Protein AF-A0A822GVI0-F1 (afdb_monomer)

Solvent-accessible surface area (backbone atoms only — not comparable to full-atom values): 3661 Å² total; per-residue (Å²): 134,82,64,52,67,49,75,49,62,93,44,101,54,33,42,37,37,43,31,46,42,98,52,36,36,38,40,38,40,36,36,59,86,73,32,34,37,38,39,39,36,35,38,71,86,42,87,89,46,69,51,69,51,77,35,44,28,43,91,86,79,66,46,76,99

Secondary structure (DSSP, 8-state):
---EEEEE-SSSSEEEEEEE-SSEEEEEEEETTTTEEEEEEEETTSTT-EEEEEEEB-TTT--B-

Foldseek 3Di:
DDWDWDWDDPDPQWIWIWTDDPFKIWIWTGHNVQQKTKIWIDGNVDPPDIDIDIWTQDPVPRDTD

Structure (mmCIF, N/CA/C/O backbone):
data_AF-A0A822GVI0-F1
#
_entry.id   AF-A0A822GVI0-F1
#
loop_
_atom_site.group_PDB
_atom_site.id
_atom_site.type_symbol
_atom_site.label_atom_id
_atom_site.label_alt_id
_atom_site.label_comp_id
_atom_site.label_asym_id
_atom_site.label_entity_id
_atom_site.label_seq_id
_atom_site.pdbx_PDB_ins_code
_atom_site.Cartn_x
_atom_site.Cartn_y
_atom_site.Cartn_z
_atom_site.occupancy
_atom_site.B_iso_or_equiv
_atom_site.auth_seq_id
_atom_site.auth_comp_id
_atom_site.auth_asym_id
_atom_site.auth_atom_id
_atom_site.pdbx_PDB_model_num
ATOM 1 N N . LYS A 1 1 ? 2.389 3.503 20.398 1.00 59.16 1 LYS A N 1
ATOM 2 C CA . LYS A 1 1 ? 1.613 2.285 20.070 1.00 59.16 1 LYS A CA 1
ATOM 3 C C . LYS A 1 1 ? 2.348 1.571 18.960 1.00 59.16 1 LYS A C 1
ATOM 5 O O . LYS A 1 1 ? 2.696 2.232 17.990 1.00 59.16 1 LYS A O 1
ATOM 10 N N . THR A 1 2 ? 2.656 0.298 19.151 1.00 65.75 2 THR A N 1
ATOM 11 C CA . THR A 1 2 ? 3.402 -0.500 18.176 1.00 65.75 2 THR A CA 1
ATOM 12 C C . THR A 1 2 ? 2.421 -0.984 17.115 1.00 65.75 2 THR A C 1
ATOM 14 O O . THR A 1 2 ? 1.399 -1.565 17.468 1.00 65.75 2 THR A O 1
ATOM 17 N N . TYR A 1 3 ? 2.688 -0.692 15.847 1.00 73.56 3 TYR A N 1
ATOM 18 C CA . TYR A 1 3 ? 1.962 -1.303 14.736 1.00 73.56 3 TYR A CA 1
ATOM 19 C C . TYR A 1 3 ? 2.547 -2.694 14.497 1.00 73.56 3 TYR A C 1
ATOM 21 O O . TYR A 1 3 ? 3.770 -2.842 14.481 1.00 73.56 3 TYR A O 1
ATOM 29 N N . GLN A 1 4 ? 1.692 -3.702 14.342 1.00 85.62 4 GLN A N 1
ATOM 30 C CA . GLN A 1 4 ? 2.119 -5.011 13.855 1.00 85.62 4 GLN A CA 1
ATOM 31 C C . GLN A 1 4 ? 2.017 -4.985 12.337 1.00 85.62 4 GLN A C 1
ATOM 33 O O . GLN A 1 4 ? 0.924 -4.824 11.804 1.00 85.62 4 GLN A O 1
ATOM 38 N N . CYS A 1 5 ? 3.162 -5.060 11.664 1.00 88.56 5 CYS A N 1
ATOM 39 C CA . CYS A 1 5 ? 3.236 -4.986 10.213 1.00 88.56 5 CYS A CA 1
ATOM 40 C C . CYS A 1 5 ? 3.579 -6.352 9.633 1.00 88.56 5 CYS A C 1
ATOM 42 O O . CYS A 1 5 ? 4.601 -6.939 9.989 1.00 88.56 5 CYS A O 1
ATOM 44 N N . GLU A 1 6 ? 2.746 -6.813 8.712 1.00 88.88 6 GLU A N 1
ATOM 45 C CA . GLU A 1 6 ? 3.020 -7.943 7.839 1.00 88.88 6 GLU A CA 1
ATOM 46 C C . GLU A 1 6 ? 3.506 -7.398 6.500 1.00 88.88 6 GLU A C 1
ATOM 48 O O . GLU A 1 6 ? 2.909 -6.481 5.932 1.00 88.88 6 GLU A O 1
ATOM 53 N N . VAL A 1 7 ? 4.632 -7.926 6.028 1.00 86.56 7 VAL A N 1
ATOM 54 C CA . VAL A 1 7 ? 5.198 -7.577 4.726 1.00 86.56 7 VAL A CA 1
ATOM 55 C C . VAL A 1 7 ? 5.091 -8.810 3.852 1.00 86.56 7 VAL A C 1
ATOM 57 O O . VAL A 1 7 ? 5.714 -9.828 4.151 1.00 86.56 7 VAL A O 1
ATOM 60 N N . ASP A 1 8 ? 4.317 -8.696 2.784 1.00 87.31 8 ASP A N 1
ATOM 61 C CA . ASP A 1 8 ? 4.261 -9.676 1.714 1.00 87.31 8 ASP A CA 1
ATOM 62 C C . ASP A 1 8 ? 5.079 -9.167 0.526 1.00 87.31 8 ASP A C 1
ATOM 64 O O . ASP A 1 8 ? 5.005 -7.999 0.136 1.00 87.31 8 ASP A O 1
ATOM 68 N N . ARG A 1 9 ? 5.922 -10.036 -0.020 1.00 84.38 9 ARG A N 1
ATOM 69 C CA . ARG A 1 9 ? 6.804 -9.709 -1.138 1.00 84.38 9 ARG A CA 1
ATOM 70 C C . ARG A 1 9 ? 6.856 -10.907 -2.080 1.00 84.38 9 ARG A C 1
ATOM 72 O O . ARG A 1 9 ? 7.810 -11.688 -1.997 1.00 84.38 9 ARG A O 1
ATOM 79 N N . PRO A 1 10 ? 5.842 -11.072 -2.944 1.00 78.69 10 PRO A N 1
ATOM 80 C CA . PRO A 1 10 ? 5.780 -12.210 -3.852 1.00 78.69 10 PRO A CA 1
ATOM 81 C C . PRO A 1 10 ? 6.951 -12.206 -4.844 1.00 78.69 10 PRO A C 1
ATOM 83 O O . PRO A 1 10 ? 7.440 -13.274 -5.212 1.00 78.69 10 PRO A O 1
ATOM 86 N N . ASP A 1 11 ? 7.465 -11.028 -5.222 1.00 81.94 11 ASP A N 1
ATOM 87 C CA . ASP A 1 11 ? 8.652 -10.897 -6.066 1.00 81.94 11 ASP A CA 1
ATOM 88 C C . ASP A 1 11 ? 9.415 -9.563 -5.829 1.00 81.94 11 ASP A C 1
ATOM 90 O O . ASP A 1 11 ? 9.042 -8.741 -4.990 1.00 81.94 11 ASP A O 1
ATOM 94 N N . PRO A 1 12 ? 10.561 -9.308 -6.491 1.00 75.25 12 PRO A N 1
ATOM 95 C CA . PRO A 1 12 ? 11.319 -8.072 -6.284 1.00 75.25 12 PRO A CA 1
ATOM 96 C C . PRO A 1 12 ? 10.614 -6.788 -6.748 1.00 75.25 12 PRO A C 1
ATOM 98 O O . PRO A 1 12 ? 11.024 -5.700 -6.321 1.00 75.25 12 PRO A O 1
ATOM 101 N N . THR A 1 13 ? 9.628 -6.917 -7.635 1.00 77.88 13 THR A N 1
ATOM 102 C CA . THR A 1 13 ? 8.870 -5.849 -8.296 1.00 77.88 13 THR A CA 1
ATOM 103 C C . THR A 1 13 ? 7.535 -5.538 -7.628 1.00 77.88 13 THR A C 1
ATOM 105 O O . THR A 1 13 ? 7.036 -4.433 -7.824 1.00 77.88 13 THR A O 1
ATOM 108 N N . ASP A 1 14 ? 7.021 -6.439 -6.800 1.00 82.56 14 ASP A N 1
ATOM 109 C CA . ASP A 1 14 ? 5.772 -6.284 -6.062 1.00 82.56 14 ASP A CA 1
ATOM 110 C C . ASP A 1 14 ? 6.003 -6.416 -4.550 1.00 82.56 14 ASP A C 1
ATOM 112 O O . ASP A 1 14 ? 6.729 -7.299 -4.083 1.00 82.56 14 ASP A O 1
ATOM 116 N N . PHE A 1 15 ? 5.419 -5.511 -3.769 1.00 85.69 15 PHE A N 1
ATOM 117 C CA . PHE A 1 15 ? 5.335 -5.695 -2.328 1.00 85.69 15 PHE A CA 1
ATOM 118 C C . PHE A 1 15 ? 4.069 -5.073 -1.747 1.00 85.69 15 PHE A C 1
ATOM 120 O O . PHE A 1 15 ? 3.648 -3.978 -2.121 1.00 85.69 15 PHE A O 1
ATOM 127 N N . SER A 1 16 ? 3.542 -5.746 -0.732 1.00 87.75 16 SER A N 1
ATOM 128 C CA . SER A 1 16 ? 2.421 -5.300 0.077 1.0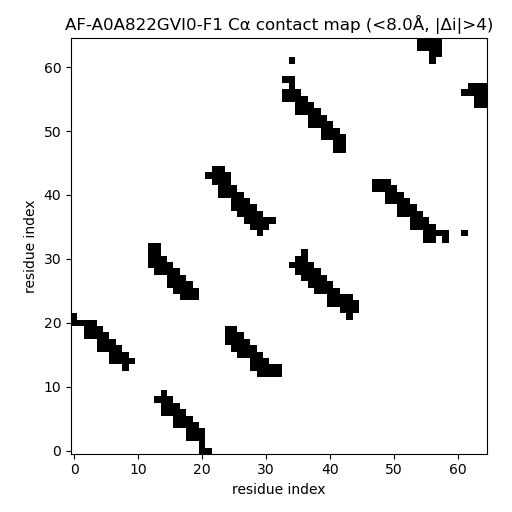0 87.75 16 SER A CA 1
ATOM 129 C C . SER A 1 16 ? 2.834 -5.216 1.545 1.00 87.75 16 SER A C 1
ATOM 131 O O . SER A 1 16 ? 3.506 -6.096 2.077 1.00 87.75 16 SER A O 1
ATOM 133 N N . ILE A 1 17 ? 2.449 -4.141 2.226 1.00 89.44 17 ILE A N 1
ATOM 134 C CA . ILE A 1 17 ? 2.644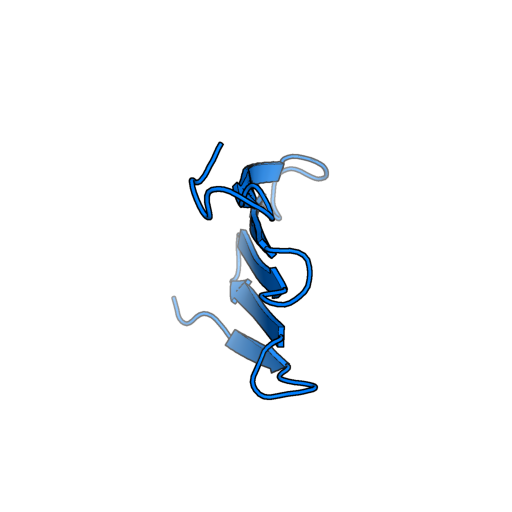 -3.957 3.665 1.00 89.44 17 ILE A CA 1
ATOM 135 C C . ILE A 1 17 ? 1.284 -3.709 4.288 1.00 89.44 17 ILE A C 1
ATOM 137 O O . ILE A 1 17 ? 0.598 -2.758 3.918 1.00 89.44 17 ILE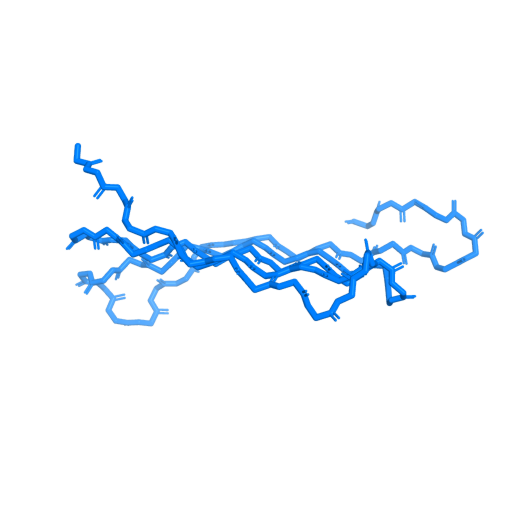 A O 1
ATOM 141 N N . ASN A 1 18 ? 0.926 -4.518 5.276 1.00 89.75 18 ASN A N 1
ATOM 142 C CA . ASN A 1 18 ? -0.274 -4.316 6.067 1.00 89.75 18 ASN A CA 1
ATOM 143 C C . ASN A 1 18 ? 0.102 -4.134 7.539 1.00 89.75 18 ASN A C 1
ATOM 145 O O . ASN A 1 18 ? 0.580 -5.056 8.191 1.00 89.75 18 ASN A O 1
ATOM 149 N N . CYS A 1 19 ? -0.082 -2.925 8.058 1.00 88.44 19 CYS A N 1
ATOM 150 C CA . CYS A 1 19 ? 0.216 -2.551 9.431 1.00 88.44 19 CYS A CA 1
ATOM 151 C C . CYS A 1 19 ? -1.080 -2.371 10.223 1.00 88.44 19 CYS A C 1
ATOM 153 O O . CYS A 1 19 ? -1.806 -1.394 10.031 1.00 88.44 19 CYS A O 1
ATOM 155 N N . VAL A 1 20 ? -1.333 -3.265 11.175 1.00 87.44 20 VAL A N 1
ATOM 156 C CA . VAL A 1 20 ? -2.496 -3.208 12.062 1.00 87.44 20 VAL A CA 1
ATOM 157 C C . VAL A 1 20 ? -2.108 -2.543 13.380 1.00 87.44 20 VAL A C 1
ATOM 159 O O . VAL A 1 20 ? -1.181 -2.959 14.081 1.00 87.44 20 VAL A O 1
ATOM 162 N N . GLY A 1 21 ? -2.822 -1.475 13.722 1.00 85.00 21 GLY A N 1
ATOM 163 C CA . GLY A 1 21 ? -2.767 -0.815 15.020 1.00 85.00 21 GLY A CA 1
ATOM 164 C C . GLY A 1 21 ? -4.120 -0.859 15.729 1.00 85.00 21 GLY A C 1
ATOM 165 O O . GLY A 1 21 ? -5.143 -1.238 15.168 1.00 85.00 21 GLY A O 1
ATOM 166 N N . GLU A 1 22 ? -4.162 -0.401 16.981 1.00 82.06 22 GLU A N 1
ATOM 167 C CA . GLU A 1 22 ? -5.397 -0.428 17.786 1.00 82.06 22 GLU A CA 1
ATOM 168 C C . GLU A 1 22 ? -6.568 0.379 17.194 1.00 82.06 22 GLU A C 1
ATOM 170 O O . GLU A 1 22 ? -7.723 0.145 17.541 1.00 82.06 22 GLU A O 1
ATOM 175 N N . ARG A 1 23 ? -6.290 1.403 16.380 1.00 82.94 23 ARG A N 1
ATOM 176 C CA . ARG A 1 23 ? -7.312 2.329 15.852 1.00 82.94 23 ARG A CA 1
ATOM 177 C C . ARG A 1 23 ? -7.299 2.452 14.337 1.00 82.94 23 ARG A C 1
ATOM 179 O O . ARG A 1 23 ? -8.195 3.089 13.796 1.00 82.94 23 ARG A O 1
ATOM 186 N N . THR A 1 24 ? -6.281 1.911 13.692 1.00 85.81 24 THR A N 1
ATOM 187 C CA . THR A 1 24 ? -5.959 2.180 12.299 1.00 85.81 24 THR A CA 1
ATOM 188 C C . THR A 1 24 ? -5.364 0.937 11.671 1.00 85.81 24 THR A C 1
ATOM 190 O O . THR A 1 24 ? -4.586 0.233 12.315 1.00 85.81 24 THR A O 1
ATOM 193 N N . THR A 1 25 ? -5.701 0.710 10.412 1.00 87.12 25 THR A N 1
ATOM 194 C CA . THR A 1 25 ? -5.054 -0.282 9.557 1.00 87.12 25 THR A CA 1
ATOM 195 C C . THR A 1 25 ? -4.441 0.463 8.383 1.00 87.12 25 THR A C 1
ATOM 197 O O . THR A 1 25 ? -5.144 1.194 7.695 1.00 87.12 25 THR A O 1
ATOM 200 N N . LEU A 1 26 ? -3.129 0.353 8.197 1.00 87.25 26 LEU A N 1
ATOM 201 C CA . LEU A 1 26 ? -2.401 0.960 7.084 1.00 87.25 26 LEU A CA 1
ATOM 202 C C . LEU A 1 26 ? -2.056 -0.136 6.079 1.00 87.25 26 LEU A C 1
ATOM 204 O O . LEU A 1 26 ? -1.319 -1.055 6.419 1.00 87.25 26 LEU A O 1
ATOM 208 N N . ALA A 1 27 ? -2.539 0.000 4.851 1.00 89.19 27 ALA A N 1
ATOM 209 C CA . ALA A 1 27 ? -2.199 -0.859 3.728 1.00 89.19 27 ALA A CA 1
ATOM 210 C C . ALA A 1 27 ? -1.370 -0.071 2.706 1.00 89.19 27 ALA A C 1
ATOM 212 O O . ALA A 1 27 ? -1.765 1.015 2.282 1.00 89.19 27 ALA A O 1
ATOM 213 N N . ILE A 1 28 ? -0.224 -0.613 2.312 1.00 87.94 28 ILE A N 1
ATOM 214 C CA . ILE A 1 28 ? 0.623 -0.110 1.229 1.00 87.94 28 ILE A CA 1
ATOM 215 C C . ILE A 1 28 ? 0.761 -1.245 0.224 1.00 87.94 28 ILE A C 1
ATOM 217 O O . ILE A 1 28 ? 1.142 -2.339 0.611 1.00 87.94 28 ILE A O 1
ATOM 221 N N . ASP A 1 29 ? 0.483 -0.983 -1.041 1.00 87.25 29 ASP A N 1
ATOM 222 C CA . ASP A 1 29 ? 0.581 -1.950 -2.133 1.00 87.25 29 ASP A CA 1
ATOM 223 C C . ASP A 1 29 ? 1.318 -1.271 -3.293 1.00 87.25 29 ASP A C 1
ATOM 225 O O . ASP A 1 29 ? 0.942 -0.176 -3.729 1.00 87.25 29 ASP A O 1
ATOM 229 N N . ILE A 1 30 ? 2.433 -1.861 -3.725 1.00 85.00 30 ILE A N 1
ATOM 230 C CA . ILE A 1 30 ? 3.254 -1.348 -4.818 1.00 85.00 30 ILE A CA 1
ATOM 231 C C . ILE A 1 30 ? 3.515 -2.456 -5.827 1.00 85.00 30 ILE A C 1
ATOM 233 O O . ILE A 1 30 ? 4.421 -3.262 -5.642 1.00 85.00 30 ILE A O 1
ATOM 237 N N . ASP A 1 31 ? 2.851 -2.348 -6.973 1.00 83.81 31 ASP A N 1
ATOM 238 C CA . ASP A 1 31 ? 3.123 -3.147 -8.159 1.00 83.81 31 ASP A CA 1
ATOM 239 C C . ASP A 1 31 ? 3.953 -2.323 -9.157 1.00 83.81 31 ASP A C 1
ATOM 241 O O . ASP A 1 31 ? 3.447 -1.452 -9.878 1.00 83.81 31 ASP A O 1
ATOM 245 N N . ARG A 1 32 ? 5.265 -2.587 -9.225 1.00 75.38 32 ARG A N 1
ATOM 246 C CA . ARG A 1 32 ? 6.160 -1.889 -10.165 1.00 75.38 32 ARG A CA 1
ATOM 247 C C . ARG A 1 32 ? 5.981 -2.336 -11.615 1.00 75.38 32 ARG A C 1
ATOM 249 O O . ARG A 1 32 ? 6.373 -1.574 -12.500 1.00 75.38 32 ARG A O 1
ATOM 256 N N . ASN A 1 33 ? 5.407 -3.513 -11.869 1.00 77.81 33 ASN A N 1
ATOM 257 C CA . ASN A 1 33 ? 5.146 -4.004 -13.225 1.00 77.81 33 ASN A CA 1
ATOM 258 C C . ASN A 1 33 ? 3.982 -3.238 -13.853 1.00 77.81 33 ASN A C 1
ATOM 260 O O . ASN A 1 33 ? 4.084 -2.774 -14.989 1.00 77.81 33 ASN A O 1
ATOM 264 N N . LEU A 1 34 ? 2.910 -3.038 -13.085 1.00 78.88 34 LEU A N 1
ATOM 265 C CA . LEU A 1 34 ? 1.769 -2.212 -13.476 1.00 78.88 34 LEU A CA 1
ATOM 266 C C . LEU A 1 34 ? 2.011 -0.715 -13.248 1.00 78.88 34 LEU A C 1
ATOM 268 O O . LEU A 1 34 ? 1.204 0.107 -13.680 1.00 78.88 34 LEU A O 1
ATOM 27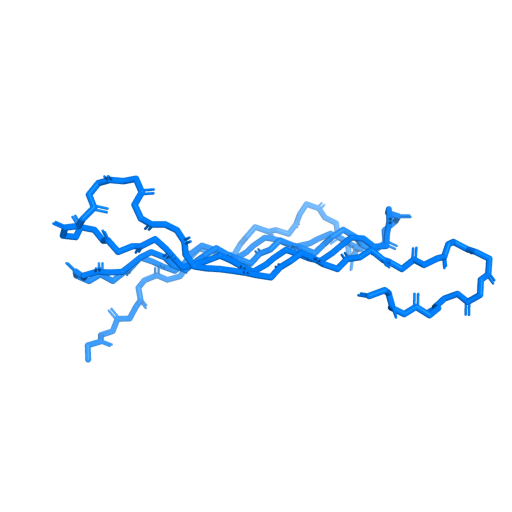2 N N . GLY A 1 35 ? 3.099 -0.354 -12.562 1.00 78.25 35 GLY A N 1
ATOM 273 C CA . GLY A 1 35 ? 3.407 1.023 -12.191 1.00 78.25 35 GLY A CA 1
ATOM 274 C C . GLY A 1 35 ? 2.434 1.594 -11.160 1.00 78.25 35 GLY A C 1
ATOM 275 O O . GLY A 1 35 ? 2.328 2.810 -11.050 1.00 78.25 35 GLY A O 1
ATOM 276 N N . LYS A 1 36 ? 1.705 0.752 -10.426 1.00 83.25 36 LYS A N 1
ATOM 277 C CA . LYS A 1 36 ? 0.667 1.177 -9.486 1.00 83.25 36 LYS A CA 1
ATOM 278 C C . LYS A 1 36 ? 1.224 1.255 -8.075 1.00 83.25 36 LYS A C 1
ATOM 280 O O . LYS A 1 36 ? 2.050 0.448 -7.657 1.00 83.25 36 LYS A O 1
ATOM 285 N N . SER A 1 37 ? 0.794 2.259 -7.332 1.00 85.62 37 SER A N 1
ATOM 286 C CA . SER A 1 37 ? 1.133 2.419 -5.924 1.00 85.62 37 SER A CA 1
ATOM 287 C C . SER A 1 37 ? -0.093 2.910 -5.183 1.00 85.62 37 SER A C 1
ATOM 289 O O . SER A 1 37 ? -0.665 3.943 -5.519 1.00 85.62 37 SER A O 1
ATOM 291 N N . LYS A 1 38 ? -0.506 2.153 -4.180 1.00 88.38 38 LYS A N 1
ATOM 292 C CA . LYS A 1 38 ? -1.707 2.385 -3.395 1.00 88.38 38 LYS A CA 1
ATOM 293 C C . LYS A 1 38 ? -1.313 2.476 -1.931 1.00 88.38 38 LYS A C 1
ATOM 295 O O . LYS A 1 38 ? -0.603 1.617 -1.419 1.00 88.38 38 LYS A O 1
ATOM 300 N N . VAL A 1 39 ? -1.768 3.519 -1.253 1.00 87.31 39 VAL A N 1
ATOM 301 C CA . VAL A 1 39 ? -1.587 3.687 0.190 1.00 87.31 39 VAL A CA 1
ATOM 302 C C . VAL A 1 39 ? -2.937 4.032 0.786 1.00 87.31 39 VAL A C 1
ATOM 304 O O . VAL A 1 39 ? -3.510 5.063 0.443 1.00 87.31 39 VAL A O 1
ATOM 307 N N . TYR A 1 40 ? -3.438 3.199 1.691 1.00 88.31 40 TYR A N 1
ATOM 308 C CA . TYR A 1 40 ? -4.719 3.394 2.357 1.00 88.31 40 TYR A CA 1
ATOM 309 C C . TYR A 1 40 ? -4.571 3.277 3.868 1.00 88.31 40 TYR A C 1
ATOM 311 O O . TYR A 1 40 ? -3.815 2.458 4.379 1.00 88.31 40 TYR A O 1
ATOM 319 N N . ILE A 1 41 ? -5.333 4.088 4.584 1.00 87.06 41 ILE A N 1
ATOM 320 C CA . ILE A 1 41 ? -5.490 4.053 6.028 1.00 87.06 41 ILE A CA 1
ATOM 321 C C . ILE A 1 41 ? -6.979 3.895 6.306 1.00 87.06 41 ILE A C 1
ATOM 323 O O . ILE A 1 41 ? -7.774 4.789 6.012 1.00 87.06 41 ILE A O 1
ATOM 327 N N . ASP A 1 42 ? -7.334 2.766 6.901 1.00 86.50 42 ASP A N 1
ATOM 328 C CA . ASP A 1 42 ? -8.673 2.489 7.398 1.00 86.50 42 ASP A CA 1
ATOM 329 C C . ASP A 1 42 ? -8.735 2.856 8.885 1.00 86.50 42 ASP A C 1
ATOM 331 O O . ASP A 1 42 ? -7.881 2.449 9.682 1.00 86.50 42 ASP A O 1
ATOM 335 N N . LEU A 1 43 ? -9.734 3.648 9.282 1.00 83.31 43 LEU A N 1
ATOM 336 C CA . LEU A 1 43 ? -9.955 3.989 10.687 1.00 83.31 43 LEU A CA 1
ATOM 337 C C . LEU A 1 43 ? -10.862 2.932 11.327 1.00 83.31 43 LEU A C 1
ATOM 339 O O . LEU A 1 43 ? -12.074 2.965 11.159 1.00 83.31 43 LEU A O 1
ATOM 343 N N . ASN A 1 44 ? -10.313 2.031 12.147 1.00 77.50 44 ASN A N 1
ATOM 344 C CA . ASN A 1 44 ? -11.058 0.902 12.739 1.00 77.50 44 ASN A CA 1
ATOM 345 C C . ASN A 1 44 ? -12.279 1.333 13.584 1.00 77.50 44 ASN A C 1
ATOM 347 O O . ASN A 1 44 ? -13.157 0.523 13.868 1.00 77.50 44 ASN A O 1
ATOM 351 N N . ARG A 1 45 ? -12.331 2.598 14.026 1.00 77.56 45 ARG A N 1
ATOM 352 C CA . ARG A 1 45 ? -13.466 3.171 14.776 1.00 77.56 45 ARG A CA 1
ATOM 353 C C . ARG A 1 45 ? -14.624 3.639 13.890 1.00 77.56 45 ARG A C 1
ATOM 355 O O . ARG A 1 45 ? -15.716 3.831 14.413 1.00 77.56 45 ARG A O 1
ATOM 362 N N . PHE A 1 46 ? -14.388 3.817 12.594 1.00 76.00 46 PHE A N 1
ATOM 363 C CA . PHE A 1 46 ? -15.352 4.302 11.615 1.00 76.00 46 PHE A CA 1
ATOM 364 C C . PHE A 1 46 ? -1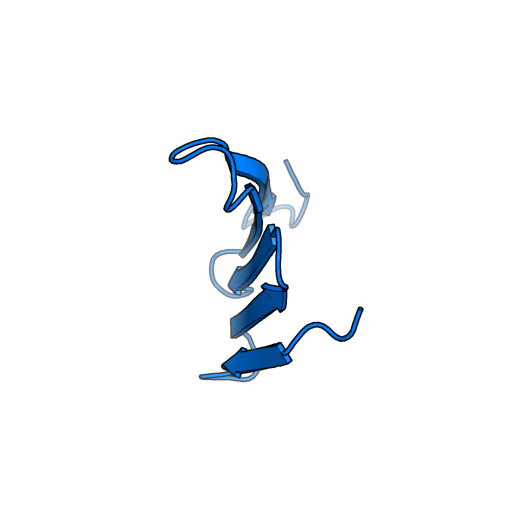5.387 3.311 10.450 1.00 76.00 46 PHE A C 1
ATOM 366 O O . PHE A 1 46 ? -14.622 3.410 9.494 1.00 76.00 46 PHE A O 1
ATOM 373 N N . ALA A 1 47 ? -16.242 2.294 10.569 1.00 73.25 47 ALA A N 1
ATOM 374 C CA . ALA A 1 47 ? -16.347 1.247 9.559 1.00 73.25 47 ALA A CA 1
ATOM 375 C C . ALA A 1 47 ? -16.664 1.857 8.181 1.00 73.25 47 ALA A C 1
ATOM 377 O O . ALA A 1 47 ? -17.673 2.539 8.020 1.00 73.25 47 ALA A O 1
ATOM 378 N N . GLY A 1 48 ? -15.794 1.604 7.201 1.00 73.31 48 GLY A N 1
ATOM 379 C CA . GLY A 1 48 ? -15.923 2.125 5.838 1.00 73.31 48 GLY A CA 1
ATOM 380 C C . GLY A 1 48 ? -15.226 3.465 5.577 1.00 73.31 48 GLY A C 1
ATOM 381 O O . GLY A 1 48 ? -15.146 3.860 4.416 1.00 73.31 48 GLY A O 1
ATOM 382 N N . GLU A 1 49 ? -14.680 4.147 6.592 1.00 77.62 49 GLU A N 1
ATOM 383 C CA . GLU A 1 49 ? -13.830 5.320 6.361 1.00 77.62 49 GLU A CA 1
ATOM 384 C C . GLU A 1 49 ? -12.414 4.898 5.974 1.00 77.62 49 GLU A C 1
ATOM 386 O O . GLU A 1 49 ? -11.644 4.374 6.787 1.00 77.62 49 GLU A O 1
ATOM 391 N N . ARG A 1 50 ? -12.081 5.185 4.715 1.00 80.44 50 ARG A N 1
ATOM 392 C CA . ARG A 1 50 ? -10.768 4.966 4.122 1.00 80.44 50 ARG A CA 1
ATOM 393 C C . ARG A 1 50 ? -10.201 6.287 3.636 1.00 80.44 50 ARG A C 1
ATOM 395 O O . ARG A 1 50 ? -10.808 6.964 2.810 1.00 80.44 50 ARG A O 1
ATOM 402 N N . PHE A 1 51 ? -9.001 6.608 4.096 1.00 83.56 51 PHE A N 1
ATOM 403 C CA . PHE A 1 51 ? -8.214 7.728 3.593 1.00 83.56 51 PHE A CA 1
ATOM 404 C C . PHE A 1 51 ? -7.011 7.176 2.856 1.00 83.56 51 PHE A C 1
ATOM 406 O O . PHE A 1 51 ? -6.293 6.340 3.393 1.00 83.56 51 PHE A O 1
ATOM 413 N N . GLY A 1 52 ? -6.761 7.620 1.633 1.00 83.44 52 GLY A N 1
ATOM 414 C CA . GLY A 1 52 ? -5.627 7.094 0.900 1.00 83.44 52 GLY A CA 1
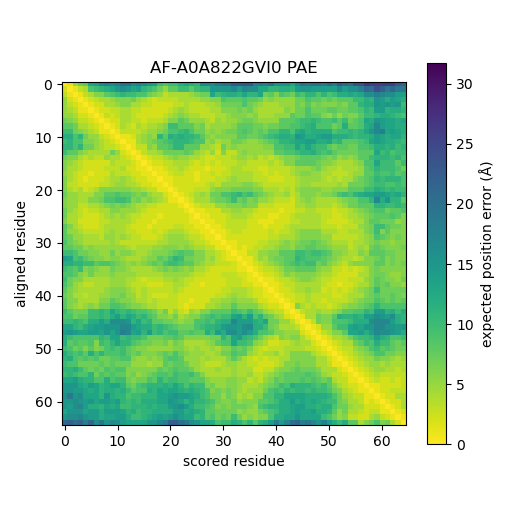ATOM 415 C C . GLY A 1 52 ? -5.380 7.770 -0.425 1.00 83.44 52 GLY A C 1
ATOM 416 O O . GLY A 1 52 ? -6.133 8.640 -0.856 1.00 83.44 52 GLY A O 1
ATOM 417 N N . PHE A 1 53 ? -4.294 7.340 -1.043 1.00 84.06 53 PHE A N 1
ATOM 418 C CA . PHE A 1 53 ? -3.822 7.808 -2.326 1.00 84.06 53 PHE A CA 1
ATOM 419 C C . PHE A 1 53 ? -3.553 6.599 -3.219 1.00 84.06 53 PHE A C 1
ATOM 421 O O . PHE A 1 53 ? -2.989 5.597 -2.779 1.00 84.06 53 PHE A O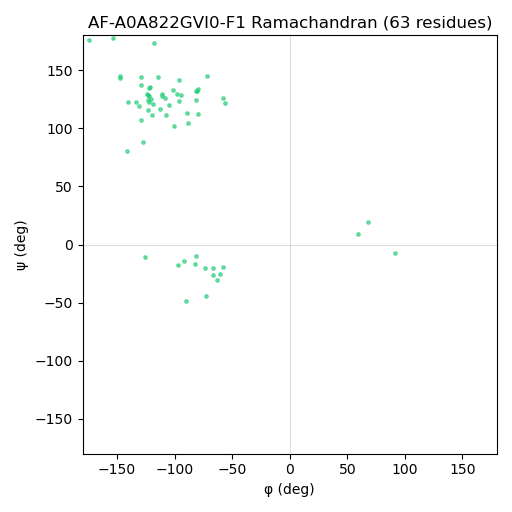 1
ATOM 428 N N . GLU A 1 54 ? -3.966 6.701 -4.474 1.00 85.75 54 GLU A N 1
ATOM 429 C CA . GLU A 1 54 ? -3.628 5.752 -5.525 1.00 85.75 54 GLU A CA 1
ATOM 430 C C . GLU A 1 54 ? -2.930 6.533 -6.629 1.00 85.75 54 GLU A C 1
ATOM 432 O O . GLU A 1 54 ? -3.492 7.485 -7.157 1.00 85.75 54 GLU A O 1
ATOM 437 N N . ALA A 1 55 ? -1.710 6.121 -6.950 1.00 82.50 55 ALA A N 1
ATOM 438 C CA . ALA A 1 55 ? -0.949 6.620 -8.077 1.00 82.50 55 ALA A CA 1
ATOM 439 C C . ALA A 1 55 ? -0.737 5.510 -9.091 1.00 82.50 55 ALA A C 1
ATOM 441 O O . ALA A 1 55 ? -0.474 4.352 -8.746 1.00 82.50 55 ALA A O 1
ATOM 442 N N . VAL A 1 56 ? -0.770 5.899 -10.357 1.00 83.31 56 VAL A N 1
ATOM 443 C CA . VAL A 1 56 ? -0.405 5.043 -11.477 1.00 83.31 56 VAL A CA 1
ATOM 444 C C 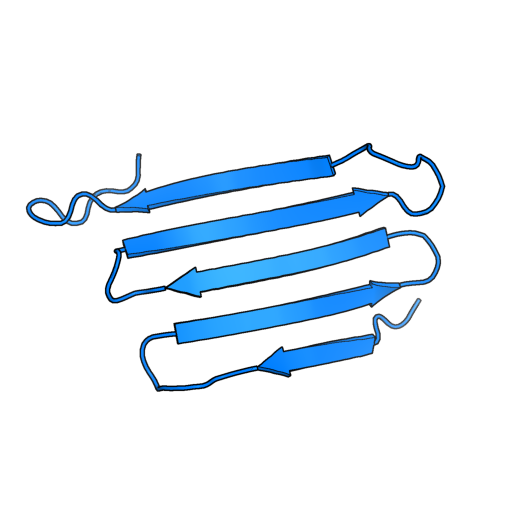. VAL A 1 56 ? 0.697 5.750 -12.247 1.00 83.31 56 VAL A C 1
ATOM 446 O O . VAL A 1 56 ? 0.584 6.925 -12.582 1.00 83.31 56 VAL A O 1
ATOM 449 N N . ARG A 1 57 ? 1.793 5.043 -12.509 1.00 78.25 57 ARG A N 1
ATOM 450 C CA . ARG A 1 57 ? 2.828 5.522 -13.412 1.00 78.25 57 ARG A CA 1
ATOM 451 C C . ARG A 1 57 ? 2.401 5.274 -14.837 1.00 78.25 57 ARG A C 1
ATOM 453 O O . ARG A 1 57 ? 2.066 4.146 -15.200 1.00 78.25 57 ARG A O 1
ATOM 460 N N . ASP A 1 58 ? 2.536 6.300 -15.658 1.00 73.38 58 ASP A N 1
ATOM 461 C CA . ASP A 1 58 ? 2.441 6.146 -17.098 1.00 73.38 58 ASP A CA 1
ATOM 462 C C . ASP A 1 58 ? 3.500 5.119 -17.567 1.00 73.38 58 ASP A C 1
ATOM 464 O O . ASP A 1 58 ? 4.694 5.253 -17.257 1.00 73.38 58 ASP A O 1
ATOM 468 N N . PRO A 1 59 ? 3.102 4.063 -18.295 1.00 68.94 59 PRO A N 1
ATOM 469 C CA . PRO A 1 59 ? 4.019 3.000 -18.687 1.00 68.94 59 PRO A CA 1
ATOM 470 C C . PRO A 1 59 ? 5.098 3.468 -19.676 1.00 68.94 59 PRO A C 1
ATOM 472 O O . PRO A 1 59 ? 6.182 2.873 -19.691 1.00 68.94 59 PRO A O 1
ATOM 475 N N . GLN A 1 60 ? 4.828 4.518 -20.456 1.00 74.62 60 GLN A N 1
ATOM 476 C CA . GLN A 1 60 ? 5.716 5.104 -21.460 1.00 74.62 60 GLN A CA 1
ATOM 477 C C . GLN A 1 60 ? 6.602 6.207 -20.870 1.00 74.62 60 GLN A C 1
ATOM 479 O O . GLN A 1 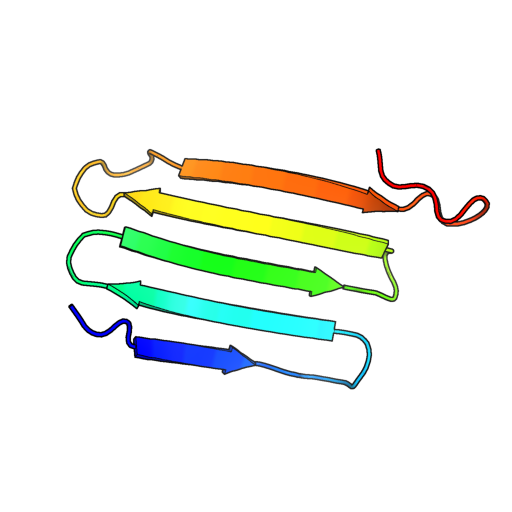60 ? 7.816 6.179 -21.062 1.00 74.62 60 GLN A O 1
ATOM 484 N N . THR A 1 61 ? 6.024 7.157 -20.132 1.00 78.94 61 THR A N 1
ATOM 485 C CA . THR A 1 61 ? 6.749 8.336 -19.618 1.00 78.94 61 THR A CA 1
ATOM 486 C C . THR A 1 61 ? 7.325 8.131 -18.216 1.00 78.94 61 THR A C 1
ATOM 488 O O . THR A 1 61 ? 8.177 8.907 -17.783 1.00 78.94 61 THR A O 1
ATOM 491 N N . LYS A 1 62 ? 6.889 7.082 -17.501 1.00 69.69 62 LYS A N 1
ATOM 492 C CA . LYS A 1 62 ? 7.238 6.769 -16.100 1.00 69.69 62 LYS A CA 1
ATOM 493 C C . LYS A 1 62 ? 6.858 7.857 -15.082 1.00 69.69 62 LYS A C 1
ATOM 495 O O . LYS A 1 62 ? 7.249 7.747 -13.911 1.00 69.69 62 LYS A O 1
ATOM 500 N N . GLN A 1 63 ? 6.099 8.871 -15.501 1.00 74.38 63 GLN A N 1
ATOM 501 C CA . GLN A 1 63 ? 5.575 9.930 -14.636 1.00 74.38 63 GLN A CA 1
ATOM 502 C C . GLN A 1 63 ? 4.466 9.384 -13.734 1.00 74.38 63 GLN A C 1
ATOM 504 O O . GLN A 1 63 ? 3.741 8.487 -14.151 1.00 74.38 63 GLN A O 1
ATOM 509 N N . LEU A 1 64 ? 4.376 9.888 -12.499 1.00 67.62 64 LEU A N 1
ATOM 510 C CA . LEU A 1 64 ? 3.234 9.646 -11.612 1.00 67.62 64 LEU A CA 1
ATOM 511 C C . LEU A 1 64 ? 2.105 10.616 -11.987 1.00 67.62 64 LEU A C 1
ATOM 513 O O . LEU A 1 64 ? 2.390 11.809 -12.104 1.00 67.62 64 LEU A O 1
ATOM 517 N N . ASP A 1 65 ? 0.887 10.095 -12.133 1.00 64.69 65 ASP A N 1
ATOM 518 C CA . ASP A 1 65 ? -0.368 10.868 -12.099 1.00 64.69 65 ASP A CA 1
ATOM 519 C C . ASP A 1 65 ? -0.717 11.281 -10.654 1.00 64.69 65 ASP A C 1
ATOM 521 O O . ASP A 1 65 ? -0.493 10.449 -9.735 1.00 64.69 65 ASP A O 1
#

pLDDT: mean 81.18, std 6.85, range [59.16, 89.75]

Radius of gyration: 13.55 Å; Cα contacts (8 Å, |Δi|>4): 139; chains: 1; bounding box: 28×23×42 Å

Nearest PDB structures (foldseek):
  6s9u-assembly1_A  TM=7.666E-01  e=5.415E-01  Ilumatobacter coccineus YM16-304
  3njx-assembly1_A  TM=6.022E-01  e=5.722E-01  Aspergillus aculeatus
  1nkg-assembly1_A  TM=6.138E-01  e=6.387E-01  Aspergillus aculeatus
  2xhn-assembly2_A  TM=6.019E-01  e=9.919E-01  Aspergillus aculeatus
  1vyg-assembly1_A  TM=6.408E-01  e=5.168E+00  Schistosoma mansoni

Sequence (65 aa):
KTYQCEVDRPDPTDFSINCVGERTTLAIDIDRNLGKSKVYIDLNRFAGERFGFEAVRDPQTKQLD

Mean predicted aligned error: 6.59 Å

Organism: NCBI:txid392032